Protein AF-A0A9C9YWH6-F1 (afdb_monomer_lite)

Structure (mmCIF, N/CA/C/O backbone):
data_AF-A0A9C9YWH6-F1
#
_entry.id   AF-A0A9C9YWH6-F1
#
loop_
_atom_site.group_PDB
_atom_site.id
_atom_site.type_symbol
_atom_site.label_atom_id
_atom_site.label_alt_id
_atom_site.label_comp_id
_atom_site.label_asym_id
_atom_site.label_entity_id
_atom_site.label_seq_id
_atom_site.pdbx_PDB_ins_code
_atom_site.Cartn_x
_atom_site.Cartn_y
_atom_site.Cartn_z
_atom_site.occupancy
_atom_site.B_iso_or_equiv
_atom_site.auth_seq_id
_atom_site.auth_comp_id
_atom_site.auth_asym_id
_atom_site.auth_atom_id
_atom_site.pdbx_PDB_model_num
ATOM 1 N N . MET A 1 1 ? 17.504 -0.910 -55.155 1.00 46.16 1 MET A N 1
ATOM 2 C CA . MET A 1 1 ? 16.884 -2.245 -55.020 1.00 46.16 1 MET A CA 1
ATOM 3 C C . MET A 1 1 ? 18.007 -3.232 -54.714 1.00 46.16 1 MET A C 1
ATOM 5 O O . MET A 1 1 ? 18.484 -3.926 -55.596 1.00 46.16 1 MET A O 1
ATOM 9 N N . THR A 1 2 ? 18.544 -3.186 -53.496 1.00 44.31 2 THR A N 1
ATOM 10 C CA . THR A 1 2 ? 19.598 -4.103 -53.036 1.00 44.31 2 THR A CA 1
ATOM 11 C C . THR A 1 2 ? 18.914 -5.178 -52.206 1.00 44.31 2 THR A C 1
ATOM 13 O O . THR A 1 2 ? 18.273 -4.860 -51.207 1.00 44.31 2 THR A O 1
ATOM 16 N N . ALA A 1 3 ? 18.955 -6.420 -52.686 1.00 52.59 3 ALA A N 1
ATOM 17 C CA . ALA A 1 3 ? 18.378 -7.564 -51.995 1.00 52.59 3 ALA A CA 1
ATOM 18 C C . ALA A 1 3 ? 19.058 -7.730 -50.630 1.00 52.59 3 ALA A C 1
ATOM 20 O O . ALA A 1 3 ? 20.285 -7.725 -50.550 1.00 52.59 3 ALA A O 1
ATOM 21 N N . ASN A 1 4 ? 18.260 -7.854 -49.570 1.00 56.12 4 ASN A N 1
ATOM 22 C CA . ASN A 1 4 ? 18.772 -8.266 -48.271 1.00 56.12 4 ASN A CA 1
ATOM 23 C C . ASN A 1 4 ? 19.199 -9.742 -48.395 1.00 56.12 4 ASN A C 1
ATOM 25 O O . ASN A 1 4 ? 18.367 -10.546 -48.832 1.00 56.12 4 ASN A O 1
ATOM 29 N N . PRO A 1 5 ? 20.461 -10.113 -48.115 1.00 65.31 5 PRO A N 1
ATOM 30 C CA . PRO A 1 5 ? 20.876 -11.509 -48.176 1.00 65.31 5 PRO A CA 1
ATOM 31 C C . PRO A 1 5 ? 20.094 -12.345 -47.153 1.00 65.31 5 PRO A C 1
ATOM 33 O O . PRO A 1 5 ? 19.728 -11.859 -46.084 1.00 65.31 5 PRO A O 1
ATOM 36 N N . ALA A 1 6 ? 19.808 -13.599 -47.505 1.00 63.66 6 ALA A N 1
ATOM 37 C CA . ALA A 1 6 ? 19.208 -14.549 -46.576 1.00 63.66 6 ALA A CA 1
ATOM 38 C C . ALA A 1 6 ? 20.168 -14.787 -45.390 1.00 63.66 6 ALA A C 1
ATOM 40 O O . ALA A 1 6 ? 21.375 -14.889 -45.629 1.00 63.66 6 ALA A O 1
ATOM 41 N N . PRO A 1 7 ? 19.662 -14.866 -44.145 1.00 63.47 7 PRO A N 1
ATOM 42 C CA . PRO A 1 7 ? 20.499 -15.084 -42.967 1.00 63.47 7 PRO A CA 1
ATOM 43 C C . PRO A 1 7 ? 21.219 -16.436 -43.045 1.00 63.47 7 PRO A C 1
ATOM 45 O O . PRO A 1 7 ? 20.698 -17.399 -43.624 1.00 63.47 7 PRO A O 1
ATOM 48 N N . PHE A 1 8 ? 22.430 -16.502 -42.489 1.00 67.44 8 PHE A N 1
ATOM 49 C CA . PHE A 1 8 ? 23.234 -17.723 -42.503 1.00 67.44 8 PHE A CA 1
ATOM 50 C C . PHE A 1 8 ? 22.689 -18.730 -41.472 1.00 67.44 8 PHE A C 1
ATOM 52 O O . PHE A 1 8 ? 22.262 -18.328 -40.392 1.00 67.44 8 PHE A O 1
ATOM 59 N N . PRO A 1 9 ? 22.713 -20.044 -41.768 1.00 66.94 9 PRO A N 1
ATOM 60 C CA . PRO A 1 9 ? 22.070 -21.069 -40.936 1.00 66.94 9 PRO A CA 1
ATOM 61 C C . PRO A 1 9 ? 22.698 -21.272 -39.544 1.00 66.94 9 PRO A C 1
ATOM 63 O O . PRO A 1 9 ? 22.108 -21.977 -38.731 1.00 66.94 9 P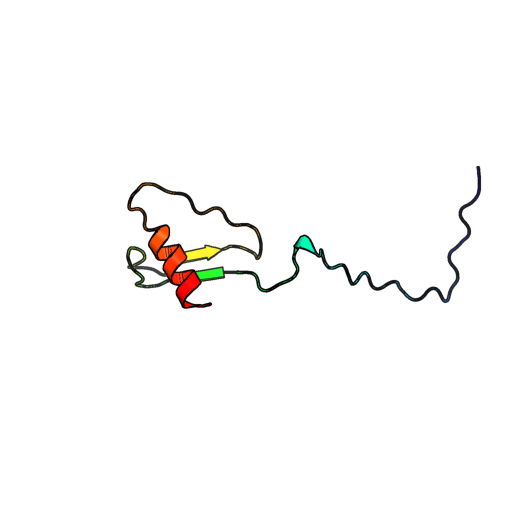RO A O 1
ATOM 66 N N . ASP A 1 10 ? 23.839 -20.636 -39.259 1.00 62.59 10 ASP A N 1
ATOM 67 C CA . ASP A 1 10 ? 24.585 -20.750 -37.998 1.00 62.59 10 ASP A CA 1
ATOM 68 C C . ASP A 1 10 ? 24.729 -19.407 -37.255 1.00 62.59 10 ASP A C 1
ATOM 70 O O . ASP A 1 10 ? 25.602 -19.267 -36.395 1.00 62.59 10 ASP A O 1
ATOM 74 N N . GLU A 1 11 ? 23.908 -18.395 -37.567 1.00 60.66 11 GLU A N 1
ATOM 75 C CA . GLU A 1 11 ? 23.840 -17.207 -36.710 1.00 60.66 11 GLU A CA 1
ATOM 76 C C . GLU A 1 11 ? 23.359 -17.648 -35.319 1.00 60.66 11 GLU A C 1
ATOM 78 O O . GLU A 1 11 ? 22.248 -18.179 -35.197 1.00 60.66 11 GLU A O 1
ATOM 83 N N . PRO A 1 12 ? 24.180 -17.491 -34.259 1.00 54.91 12 PRO A N 1
ATOM 84 C CA . PRO A 1 12 ? 23.725 -17.804 -32.919 1.00 54.91 12 PRO A CA 1
ATOM 85 C C . PRO A 1 12 ? 22.493 -16.945 -32.683 1.00 54.91 12 PRO A C 1
ATOM 87 O O . PRO A 1 12 ? 22.551 -15.733 -32.888 1.00 54.91 12 PRO A O 1
ATOM 90 N N . ALA A 1 13 ? 21.383 -17.578 -32.294 1.00 60.22 13 ALA A N 1
ATOM 91 C CA . ALA A 1 13 ? 20.197 -16.868 -31.852 1.00 60.22 13 ALA A CA 1
ATOM 92 C C . ALA A 1 13 ? 20.674 -15.809 -30.862 1.00 60.22 13 ALA A C 1
ATOM 94 O O . ALA A 1 13 ? 21.149 -16.149 -29.774 1.00 60.22 13 ALA A O 1
ATOM 95 N N . GLN A 1 14 ? 20.650 -14.546 -31.287 1.00 54.09 14 GLN A N 1
ATOM 96 C CA . GLN A 1 14 ? 20.961 -13.428 -30.427 1.00 54.09 14 GLN A CA 1
ATOM 97 C C . GLN A 1 14 ? 19.843 -13.439 -29.398 1.00 54.09 14 GLN A C 1
ATOM 99 O O . GLN A 1 14 ? 18.743 -12.953 -29.641 1.00 54.09 14 GLN A O 1
ATOM 104 N N . LEU A 1 15 ? 20.097 -14.142 -28.297 1.00 52.53 15 LEU A N 1
ATOM 105 C CA . LEU A 1 15 ? 19.277 -14.098 -27.112 1.00 52.53 15 LEU A CA 1
ATOM 106 C C . LEU A 1 15 ? 19.295 -12.634 -26.715 1.00 52.53 15 LEU A C 1
ATOM 108 O O . LEU A 1 15 ? 20.320 -12.109 -26.275 1.00 52.53 15 LEU A O 1
ATOM 112 N N . ASP A 1 16 ? 18.183 -11.968 -26.990 1.00 56.62 16 ASP A N 1
ATOM 113 C CA . ASP A 1 16 ? 17.935 -10.619 -26.541 1.00 56.62 16 ASP A CA 1
ATOM 114 C C . ASP A 1 16 ? 17.824 -10.681 -25.016 1.00 56.62 16 ASP A C 1
ATOM 116 O O . ASP A 1 16 ? 16.761 -10.879 -24.434 1.00 56.62 16 ASP A O 1
ATOM 120 N N . PHE A 1 17 ? 18.982 -10.637 -24.356 1.00 51.78 17 PHE A N 1
ATOM 121 C CA . PHE A 1 17 ? 19.092 -10.518 -22.907 1.00 51.78 17 PHE A CA 1
ATOM 122 C C . PHE A 1 17 ? 18.734 -9.102 -22.437 1.00 51.78 17 PHE A C 1
ATOM 124 O O . PHE A 1 17 ? 18.800 -8.821 -21.242 1.00 51.78 17 PHE A O 1
ATOM 131 N N . GLY A 1 18 ? 18.307 -8.224 -23.347 1.00 49.50 18 GLY A N 1
ATOM 132 C CA . GLY A 1 18 ? 17.578 -7.013 -23.027 1.00 49.50 18 GLY A CA 1
ATOM 133 C C . GLY A 1 18 ? 16.110 -7.335 -22.779 1.00 49.50 18 GLY A C 1
ATOM 134 O O . GLY A 1 18 ? 15.240 -6.837 -23.485 1.00 49.50 18 GLY A O 1
ATOM 135 N N . ALA A 1 19 ? 15.811 -8.138 -21.754 1.00 53.72 19 ALA A N 1
ATOM 136 C CA . ALA A 1 19 ? 14.518 -8.008 -21.095 1.00 53.72 19 ALA A CA 1
ATOM 137 C C . ALA A 1 19 ? 14.508 -6.610 -20.476 1.00 53.72 19 ALA A C 1
ATOM 139 O O . ALA A 1 19 ? 14.957 -6.463 -19.348 1.00 53.72 19 ALA A O 1
ATOM 140 N N . ASP A 1 20 ? 14.134 -5.616 -21.286 1.00 58.91 20 ASP A N 1
ATOM 141 C CA . ASP A 1 20 ? 13.911 -4.213 -20.959 1.00 58.91 20 ASP A CA 1
ATOM 142 C C . ASP A 1 20 ? 14.809 -3.745 -19.799 1.00 58.91 20 ASP A C 1
ATOM 144 O O . ASP A 1 20 ? 14.454 -3.910 -18.633 1.00 58.91 20 ASP A O 1
ATOM 148 N N . GLU A 1 21 ? 15.990 -3.165 -20.056 1.00 57.03 21 GLU A N 1
ATOM 149 C CA . GLU A 1 21 ? 16.807 -2.594 -18.963 1.00 57.03 21 GLU A CA 1
ATOM 150 C C . GLU A 1 21 ? 15.982 -1.623 -18.087 1.00 57.03 21 GLU A C 1
ATOM 152 O O . GLU A 1 21 ? 16.269 -1.451 -16.901 1.00 57.03 21 GLU A O 1
ATOM 157 N N . ALA A 1 22 ? 14.892 -1.060 -18.630 1.00 60.78 22 ALA A N 1
ATOM 158 C CA . ALA A 1 22 ? 13.905 -0.278 -17.893 1.00 60.78 22 ALA A CA 1
ATOM 159 C C . ALA A 1 22 ? 13.195 -1.057 -16.764 1.00 60.78 22 ALA A C 1
ATOM 161 O O . ALA A 1 22 ? 12.766 -0.446 -15.780 1.00 60.78 22 ALA A O 1
ATOM 162 N N . HIS A 1 23 ? 13.081 -2.384 -16.876 1.00 62.22 23 HIS A N 1
ATOM 163 C CA . HIS A 1 23 ? 12.410 -3.294 -15.945 1.00 62.22 23 HIS A CA 1
ATOM 164 C C . HIS A 1 23 ? 13.372 -4.144 -15.092 1.00 62.22 23 HIS A C 1
ATOM 166 O O . HIS A 1 23 ? 12.912 -4.884 -14.218 1.00 62.22 23 HIS A O 1
ATOM 172 N N . ALA A 1 24 ? 14.691 -3.982 -15.230 1.00 69.38 24 ALA A N 1
ATOM 173 C CA . ALA A 1 24 ? 15.664 -4.652 -14.366 1.00 69.38 24 ALA A CA 1
ATOM 174 C C . ALA A 1 24 ? 15.451 -4.306 -12.868 1.00 69.38 24 ALA A C 1
ATOM 176 O O . ALA A 1 24 ? 15.058 -3.184 -12.529 1.00 69.38 24 ALA A O 1
ATOM 177 N N . GLY A 1 25 ? 15.695 -5.271 -11.967 1.00 80.12 25 GLY A N 1
ATOM 178 C CA . GLY A 1 25 ? 15.629 -5.107 -10.501 1.00 80.12 25 GLY A CA 1
ATOM 179 C C . GLY A 1 25 ? 14.451 -5.805 -9.796 1.00 80.12 25 GLY A C 1
ATOM 180 O O . GLY A 1 25 ? 13.657 -6.509 -10.415 1.00 80.12 25 GLY A O 1
ATOM 181 N N . PHE A 1 26 ? 14.348 -5.626 -8.471 1.00 83.38 26 PHE A N 1
ATOM 182 C CA . PHE A 1 26 ? 13.215 -6.113 -7.672 1.00 83.38 26 PHE A CA 1
ATOM 183 C C . PHE A 1 26 ? 12.044 -5.136 -7.774 1.00 83.38 26 PHE A C 1
ATOM 185 O O . PHE A 1 26 ? 12.204 -3.945 -7.507 1.00 83.38 26 PHE A O 1
ATOM 192 N N . ARG A 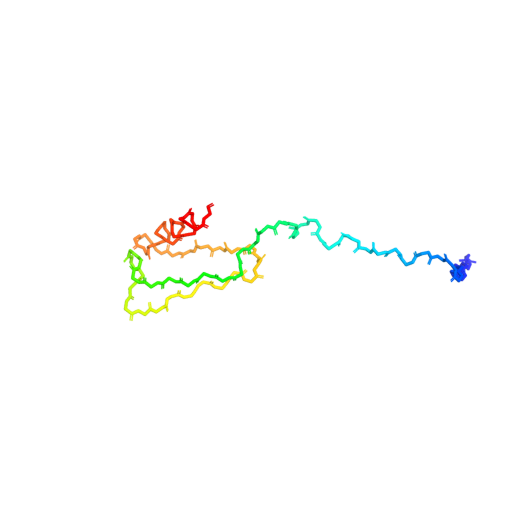1 27 ? 10.862 -5.639 -8.142 1.00 86.88 27 ARG A N 1
ATOM 193 C CA . ARG A 1 27 ? 9.657 -4.821 -8.327 1.00 86.88 27 ARG A CA 1
ATOM 194 C C . ARG A 1 27 ? 8.506 -5.349 -7.500 1.00 86.88 27 ARG A C 1
ATOM 196 O O . ARG A 1 27 ? 8.301 -6.558 -7.395 1.00 86.88 27 ARG A O 1
ATOM 203 N N . LEU A 1 28 ? 7.741 -4.426 -6.930 1.00 90.12 28 LEU A N 1
ATOM 204 C CA . LEU A 1 28 ? 6.549 -4.760 -6.173 1.00 90.12 28 LEU A CA 1
ATOM 205 C C . LEU A 1 28 ? 5.468 -5.253 -7.140 1.00 90.12 28 LEU A C 1
ATOM 207 O O . LEU A 1 28 ? 5.011 -4.505 -7.996 1.00 90.12 28 LEU A O 1
ATOM 211 N N . GLN A 1 29 ? 5.062 -6.511 -6.999 1.00 92.38 29 GLN A N 1
ATOM 212 C CA . GLN A 1 29 ? 3.923 -7.060 -7.739 1.00 92.38 29 GLN A CA 1
ATOM 213 C C . GLN A 1 29 ? 2.616 -6.692 -7.040 1.00 92.38 29 GLN A C 1
ATOM 215 O O . GLN A 1 29 ? 1.737 -6.056 -7.610 1.00 92.38 29 GLN A O 1
ATOM 220 N N . ARG A 1 30 ? 2.517 -7.043 -5.758 1.00 93.38 30 ARG A N 1
ATOM 221 C CA . ARG A 1 30 ? 1.314 -6.855 -4.956 1.00 93.38 30 ARG A CA 1
ATOM 222 C C . ARG A 1 30 ? 1.697 -6.625 -3.503 1.00 93.38 30 ARG A C 1
ATOM 224 O O . ARG A 1 30 ? 2.570 -7.313 -2.979 1.00 93.38 30 ARG A O 1
ATOM 231 N N . LEU A 1 31 ? 1.015 -5.689 -2.857 1.00 93.44 31 LEU A N 1
ATOM 232 C CA . LEU A 1 31 ? 1.090 -5.460 -1.419 1.00 93.44 31 LEU A CA 1
ATOM 233 C C . LEU A 1 31 ? -0.283 -5.725 -0.806 1.00 93.44 31 LEU A C 1
ATOM 235 O O . LEU A 1 31 ? -1.286 -5.153 -1.233 1.00 93.44 31 LEU A O 1
ATOM 239 N N . GLU A 1 32 ? -0.322 -6.566 0.220 1.00 95.69 32 GLU A N 1
ATOM 240 C CA . GLU A 1 32 ? -1.515 -6.811 1.024 1.00 95.69 32 GLU A CA 1
ATOM 241 C C . GLU A 1 32 ? -1.253 -6.384 2.464 1.00 95.69 32 GLU A C 1
ATOM 243 O O . GLU A 1 32 ? -0.307 -6.851 3.093 1.00 95.69 32 GLU A O 1
ATOM 248 N N . VAL A 1 33 ? -2.097 -5.497 2.988 1.00 94.56 33 VAL A N 1
ATOM 249 C CA . VAL A 1 33 ? -1.993 -5.006 4.365 1.00 94.56 33 VAL A CA 1
ATOM 250 C C . VAL A 1 33 ? -3.280 -5.279 5.131 1.00 94.56 33 VAL A C 1
ATOM 252 O O . VAL A 1 33 ? -4.392 -5.103 4.623 1.00 94.56 33 VAL A O 1
ATOM 255 N N . LEU A 1 34 ? -3.126 -5.706 6.380 1.00 95.06 34 LEU A N 1
ATOM 256 C CA . LEU A 1 34 ? -4.218 -5.944 7.313 1.00 95.06 34 LEU A CA 1
ATOM 257 C C . LEU A 1 34 ? -3.832 -5.376 8.677 1.00 95.06 34 LEU A C 1
ATOM 259 O O . LEU A 1 34 ? -2.788 -5.720 9.218 1.00 95.06 34 LEU A O 1
ATOM 263 N N . ASN A 1 35 ? -4.711 -4.547 9.241 1.00 94.38 35 ASN A N 1
ATOM 264 C CA . ASN A 1 35 ? -4.532 -3.912 10.550 1.00 94.38 35 ASN A CA 1
ATOM 265 C C . ASN A 1 35 ? -3.247 -3.067 10.649 1.00 94.38 35 ASN A C 1
ATOM 267 O O . ASN A 1 35 ? -2.583 -3.063 11.683 1.00 94.38 35 ASN A O 1
ATOM 271 N N . TRP A 1 36 ? -2.925 -2.325 9.583 1.00 93.81 36 TRP A N 1
ATOM 272 C CA . TRP A 1 36 ? -1.761 -1.437 9.515 1.00 93.81 36 TRP A CA 1
ATOM 273 C C . TRP A 1 36 ? -2.194 0.033 9.440 1.00 93.81 36 TRP A C 1
ATOM 275 O O . TRP A 1 36 ? -2.716 0.491 8.421 1.00 93.81 36 TRP A O 1
ATOM 285 N N . GLY A 1 37 ? -2.010 0.782 10.531 1.00 92.00 37 GLY A N 1
ATOM 286 C CA . GLY A 1 37 ? -2.438 2.183 10.646 1.00 92.00 37 GLY A CA 1
ATOM 287 C C . GLY A 1 37 ? -3.912 2.396 10.275 1.00 92.00 37 GLY A C 1
ATOM 288 O O . GLY A 1 37 ? -4.794 1.827 10.916 1.00 92.00 37 GLY A O 1
ATOM 289 N N .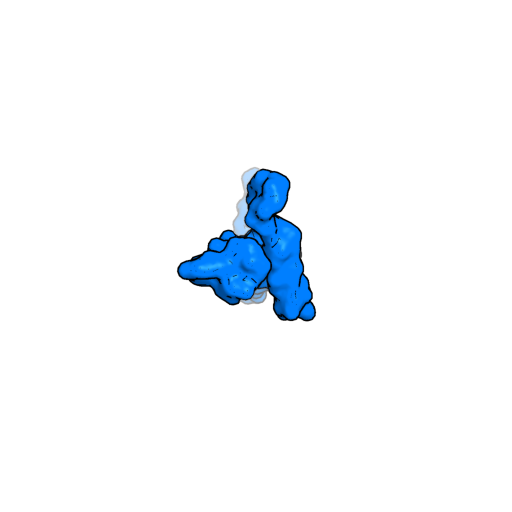 THR A 1 38 ? -4.205 3.210 9.251 1.00 91.81 38 THR A N 1
ATOM 290 C CA . THR A 1 38 ? -5.589 3.466 8.790 1.00 91.81 38 THR A CA 1
ATOM 291 C C . THR A 1 38 ? -6.198 2.311 7.979 1.00 91.81 38 THR A C 1
ATOM 293 O O . THR A 1 38 ? -7.409 2.297 7.740 1.00 91.81 38 THR A O 1
ATOM 296 N N . PHE A 1 39 ? -5.400 1.315 7.579 1.00 91.81 39 PHE A N 1
ATOM 297 C CA . PHE A 1 39 ? -5.840 0.152 6.806 1.00 91.81 39 PHE A CA 1
ATOM 298 C C . PHE A 1 39 ? -6.216 -1.010 7.734 1.00 91.81 39 PHE A C 1
ATOM 300 O O . PHE A 1 39 ? -5.427 -1.911 8.015 1.00 91.81 39 PHE A O 1
ATOM 307 N N . HIS A 1 40 ? -7.456 -0.996 8.220 1.00 92.19 40 HIS A N 1
ATOM 308 C CA . HIS A 1 40 ? -8.010 -2.019 9.120 1.00 92.19 40 HIS A CA 1
ATOM 309 C C . HIS A 1 40 ? -9.333 -2.608 8.588 1.00 92.19 40 HIS A C 1
ATOM 311 O O . HIS A 1 40 ? -9.870 -2.121 7.586 1.00 92.19 40 HIS A O 1
ATOM 317 N N . LYS A 1 41 ? -9.912 -3.584 9.309 1.00 93.44 41 LYS A N 1
ATOM 318 C CA . LYS A 1 41 ? -11.247 -4.212 9.092 1.00 93.44 41 LYS A CA 1
ATOM 319 C C . LYS A 1 41 ? -11.389 -5.120 7.867 1.00 93.44 41 LYS A C 1
ATOM 321 O O . LYS A 1 41 ? -12.349 -5.879 7.793 1.00 93.44 41 LYS A O 1
ATOM 326 N N . LYS A 1 42 ? -10.462 -5.050 6.921 1.00 95.19 42 LYS A N 1
ATOM 327 C CA . LYS A 1 42 ? -10.353 -5.954 5.775 1.00 95.19 42 LYS A CA 1
ATOM 328 C C . LYS A 1 42 ? -8.903 -6.005 5.314 1.00 95.19 42 LYS A C 1
ATOM 330 O O . LYS A 1 42 ? -8.117 -5.131 5.680 1.00 95.19 42 LYS A O 1
ATOM 335 N N . VAL A 1 43 ? -8.580 -7.000 4.496 1.00 95.25 43 VAL A N 1
ATOM 336 C CA . VAL A 1 43 ? -7.330 -7.000 3.735 1.00 95.25 43 VAL A CA 1
ATOM 337 C C . VAL A 1 43 ? -7.444 -5.924 2.660 1.00 95.25 43 VAL A C 1
ATOM 339 O O . VAL A 1 43 ? -8.406 -5.903 1.886 1.00 95.25 43 VAL A O 1
ATOM 342 N N . TRP A 1 44 ? -6.492 -5.002 2.650 1.00 94.31 44 TRP A N 1
ATOM 343 C CA . TRP A 1 44 ? -6.354 -3.992 1.611 1.00 94.31 44 TRP A CA 1
ATOM 344 C C . TRP A 1 44 ? -5.259 -4.435 0.650 1.00 94.31 44 TRP A C 1
ATOM 346 O O . TRP A 1 44 ? -4.172 -4.800 1.085 1.00 94.31 44 TRP A O 1
ATOM 356 N N . THR A 1 45 ? -5.553 -4.409 -0.647 1.00 94.31 45 THR A N 1
ATOM 357 C CA . THR A 1 45 ? -4.620 -4.808 -1.702 1.00 94.31 45 THR A CA 1
ATOM 358 C C . THR A 1 45 ? -4.236 -3.596 -2.543 1.00 94.31 45 THR A C 1
ATOM 360 O O . THR A 1 45 ? -5.115 -2.888 -3.033 1.00 94.31 45 THR A O 1
ATOM 363 N N . LEU A 1 46 ? -2.934 -3.399 -2.733 1.00 92.19 46 LEU A N 1
ATOM 364 C CA . LEU A 1 46 ? -2.355 -2.554 -3.770 1.00 92.19 46 LEU A CA 1
ATOM 365 C C . LEU A 1 46 ? -1.752 -3.476 -4.832 1.00 92.19 46 LEU A C 1
ATOM 367 O O . LEU A 1 46 ? -0.829 -4.237 -4.537 1.00 92.19 46 LEU A O 1
ATOM 371 N N . ASP A 1 47 ? -2.298 -3.420 -6.041 1.00 93.44 47 ASP A N 1
ATOM 372 C CA . ASP A 1 47 ? -1.778 -4.146 -7.196 1.00 93.44 47 ASP A CA 1
ATOM 373 C C . ASP A 1 47 ? -0.903 -3.195 -8.013 1.00 93.44 47 ASP A C 1
ATOM 375 O O . ASP A 1 47 ? -1.399 -2.208 -8.559 1.00 93.44 47 ASP A O 1
ATOM 379 N N . ALA A 1 48 ? 0.404 -3.444 -7.994 1.00 90.44 48 ALA A N 1
ATOM 380 C CA . ALA A 1 48 ? 1.396 -2.623 -8.676 1.00 90.44 48 ALA A CA 1
ATOM 381 C C . ALA A 1 48 ? 1.843 -3.252 -10.002 1.00 90.44 48 ALA A C 1
ATOM 383 O O . ALA A 1 48 ? 2.468 -2.566 -10.805 1.00 90.44 48 ALA A O 1
ATOM 384 N N . ALA A 1 49 ? 1.546 -4.539 -10.228 1.00 89.75 49 ALA A N 1
ATOM 385 C CA . ALA A 1 49 ? 1.894 -5.309 -11.425 1.00 89.75 49 ALA A CA 1
ATOM 386 C C . ALA A 1 49 ? 3.383 -5.262 -11.848 1.00 89.75 49 ALA A C 1
ATOM 388 O O . ALA A 1 49 ? 3.734 -5.666 -12.952 1.00 89.75 49 ALA A O 1
ATOM 389 N N . GLY A 1 50 ? 4.287 -4.805 -10.975 1.00 87.56 50 GLY A N 1
ATOM 390 C CA . GLY A 1 50 ? 5.687 -4.556 -11.323 1.00 87.56 50 GLY A CA 1
ATOM 391 C C . GLY A 1 50 ? 5.938 -3.254 -12.093 1.00 87.56 50 GLY A C 1
ATOM 392 O O . GLY A 1 50 ? 7.071 -3.025 -12.510 1.00 87.56 50 GLY A O 1
ATOM 393 N N . ASP A 1 51 ? 4.934 -2.392 -12.235 1.00 87.56 51 ASP A N 1
ATOM 394 C CA . ASP A 1 51 ? 5.012 -1.115 -12.940 1.00 87.56 51 ASP A CA 1
ATOM 395 C C . ASP A 1 51 ? 5.076 0.083 -11.977 1.00 87.56 51 ASP A C 1
ATOM 397 O O . ASP A 1 51 ? 4.933 -0.018 -10.752 1.00 87.56 51 ASP A O 1
ATOM 401 N N . ASN A 1 52 ? 5.278 1.272 -12.547 1.00 87.94 52 ASN A N 1
ATOM 402 C CA . ASN A 1 52 ? 5.226 2.520 -11.795 1.00 87.94 52 ASN A CA 1
ATOM 403 C C . ASN A 1 52 ? 3.809 2.765 -11.264 1.00 87.94 52 ASN A C 1
ATOM 405 O O . ASN A 1 52 ? 2.864 2.964 -12.024 1.00 87.94 52 ASN A O 1
ATOM 409 N N . THR A 1 53 ? 3.680 2.817 -9.941 1.00 89.81 53 THR A N 1
ATOM 410 C CA . THR A 1 53 ? 2.395 3.001 -9.261 1.00 89.81 53 THR A CA 1
ATOM 411 C C . THR A 1 53 ? 2.303 4.392 -8.638 1.00 89.81 53 THR A C 1
ATOM 413 O O . THR A 1 53 ? 3.170 4.796 -7.863 1.00 89.81 53 THR A O 1
ATOM 416 N N . LEU A 1 54 ? 1.229 5.129 -8.942 1.00 92.25 54 LEU A N 1
ATOM 417 C CA . LEU A 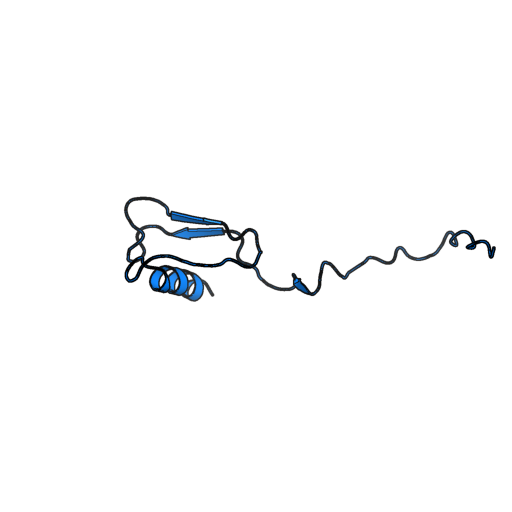1 54 ? 0.952 6.440 -8.350 1.00 92.25 54 LEU A CA 1
ATOM 418 C C . LEU A 1 54 ? -0.002 6.303 -7.156 1.00 92.25 54 LEU A C 1
ATOM 420 O O . LEU A 1 54 ? -1.158 5.916 -7.312 1.00 92.25 54 LEU A O 1
ATOM 424 N N . LEU A 1 55 ? 0.458 6.695 -5.968 1.00 91.38 55 LEU A N 1
ATOM 425 C CA . LEU A 1 55 ? -0.357 6.702 -4.755 1.00 91.38 55 LEU A CA 1
ATOM 426 C C . LEU A 1 55 ? -0.992 8.082 -4.524 1.00 91.38 55 LEU A C 1
ATOM 428 O O . LEU A 1 55 ? -0.305 9.042 -4.176 1.00 91.38 55 LEU A O 1
ATOM 432 N N . THR A 1 56 ? -2.314 8.180 -4.674 1.00 92.94 56 THR A N 1
ATOM 433 C CA . THR A 1 56 ? -3.077 9.430 -4.498 1.00 92.94 56 THR A CA 1
ATOM 434 C C . THR A 1 56 ? -4.163 9.303 -3.427 1.00 92.94 56 THR A C 1
ATOM 436 O O . THR A 1 56 ? -4.427 8.225 -2.896 1.00 92.94 56 THR A O 1
ATOM 439 N N . GLY A 1 57 ? -4.747 10.438 -3.037 1.00 91.69 57 GLY A N 1
ATOM 440 C CA . GLY A 1 57 ? -5.834 10.516 -2.060 1.00 91.69 57 GLY A CA 1
ATOM 441 C C . GLY A 1 57 ? -5.734 11.747 -1.165 1.00 91.69 57 GLY A C 1
ATOM 442 O O . GLY A 1 57 ? -4.694 12.411 -1.119 1.00 91.69 57 GLY A O 1
ATOM 443 N N . ASP A 1 58 ? -6.792 12.015 -0.408 1.00 94.50 58 ASP A N 1
ATOM 444 C CA . ASP A 1 58 ? -6.922 13.209 0.433 1.00 94.50 58 ASP A CA 1
ATOM 445 C C . ASP A 1 58 ? -5.935 13.256 1.610 1.00 94.50 58 ASP A C 1
ATOM 447 O O . ASP A 1 58 ? -5.286 12.269 1.977 1.00 94.50 58 ASP A O 1
ATOM 451 N N . ILE A 1 59 ? -5.792 14.428 2.227 1.00 90.50 59 ILE A N 1
ATOM 452 C CA . ILE A 1 59 ? -4.991 14.587 3.447 1.00 90.50 59 ILE A CA 1
ATOM 453 C C . ILE A 1 59 ? -5.582 13.696 4.550 1.00 90.50 59 ILE A C 1
ATOM 455 O O . ILE A 1 59 ? -6.787 13.678 4.768 1.00 90.50 59 ILE A O 1
ATOM 459 N N . GLY A 1 60 ? -4.725 12.928 5.232 1.00 89.31 60 GLY A N 1
ATOM 460 C CA . GLY A 1 60 ? -5.152 11.984 6.271 1.00 89.31 60 GLY A CA 1
ATOM 461 C C . GLY A 1 60 ? -5.650 10.627 5.759 1.00 89.31 60 GLY A C 1
ATOM 462 O O . GLY A 1 60 ? -5.990 9.775 6.572 1.00 89.31 60 GLY A O 1
ATOM 463 N N . SER A 1 61 ? -5.635 10.367 4.445 1.00 90.06 61 SER A N 1
ATOM 464 C CA . SER A 1 61 ? -6.106 9.089 3.884 1.00 90.06 61 SER A CA 1
ATOM 465 C C . SER A 1 61 ? -5.222 7.867 4.196 1.00 90.06 61 SER A C 1
ATOM 467 O O . SER A 1 61 ? -5.637 6.739 3.950 1.00 90.06 61 SER A O 1
ATOM 469 N N . GLY A 1 62 ? -4.007 8.067 4.726 1.00 92.12 62 GLY A N 1
ATOM 470 C CA . GLY A 1 62 ? -3.081 6.978 5.072 1.00 92.12 62 GLY A CA 1
ATOM 471 C C . GLY A 1 62 ? -2.003 6.663 4.033 1.00 92.12 62 GLY A C 1
ATOM 472 O O . GLY A 1 62 ? -1.304 5.668 4.179 1.00 92.12 62 GLY A O 1
ATOM 473 N N . LYS A 1 63 ? -1.810 7.497 3.000 1.00 94.81 63 LYS A N 1
ATOM 474 C CA . LYS A 1 63 ? -0.764 7.280 1.974 1.00 94.81 63 LYS A CA 1
ATOM 475 C C . LYS A 1 63 ? 0.626 7.041 2.578 1.00 94.81 63 LYS A C 1
ATOM 477 O O . LYS A 1 63 ? 1.275 6.065 2.234 1.00 94.81 63 LYS A O 1
ATOM 482 N N . SER A 1 64 ? 1.056 7.893 3.514 1.00 95.06 64 SER A N 1
ATOM 483 C CA . SER A 1 64 ? 2.348 7.742 4.201 1.00 95.06 64 SER A CA 1
ATOM 484 C C . SER A 1 64 ? 2.427 6.455 5.021 1.00 95.06 64 SER A C 1
ATOM 486 O O . SER A 1 64 ? 3.480 5.841 5.070 1.00 95.06 64 SER A O 1
ATOM 488 N N . THR A 1 65 ? 1.313 6.009 5.609 1.00 94.69 65 THR A N 1
ATOM 489 C CA . THR A 1 65 ? 1.226 4.724 6.319 1.00 94.69 65 THR A CA 1
ATOM 490 C C . THR A 1 65 ? 1.397 3.538 5.366 1.0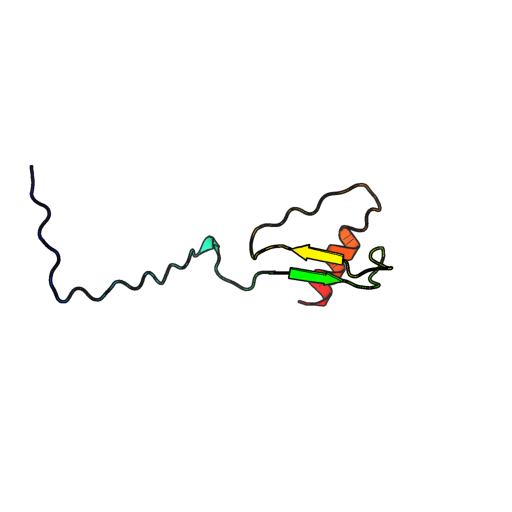0 94.69 65 THR A C 1
ATOM 492 O O . THR A 1 65 ? 1.999 2.536 5.734 1.00 94.69 65 THR A O 1
ATOM 495 N N . LEU A 1 66 ? 0.892 3.640 4.131 1.00 92.25 66 LEU A N 1
ATOM 496 C CA . LEU A 1 66 ? 1.094 2.606 3.115 1.00 92.25 66 LEU A CA 1
ATOM 497 C C . LEU A 1 66 ? 2.550 2.567 2.632 1.00 92.25 66 LEU A C 1
ATOM 499 O O . LEU A 1 66 ? 3.105 1.488 2.464 1.00 92.25 66 LEU A O 1
ATOM 503 N N . VAL A 1 67 ? 3.175 3.734 2.446 1.00 92.25 67 VAL A N 1
ATOM 504 C CA . VAL A 1 67 ? 4.607 3.829 2.113 1.00 92.25 67 VAL A CA 1
ATOM 505 C C . VAL A 1 67 ? 5.463 3.228 3.231 1.00 92.25 67 VAL A C 1
ATOM 507 O O . VAL A 1 67 ? 6.353 2.438 2.942 1.00 92.25 67 VAL A O 1
ATOM 510 N N . ASP A 1 68 ? 5.140 3.530 4.489 1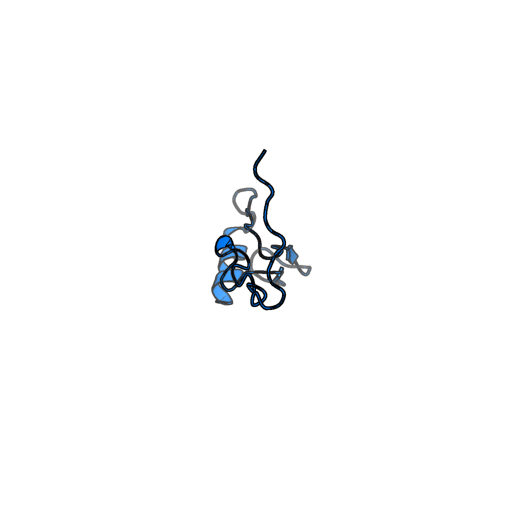.00 93.94 68 ASP A N 1
ATOM 511 C CA . ASP A 1 68 ? 5.791 2.961 5.674 1.00 93.94 68 ASP A CA 1
ATOM 512 C C . ASP A 1 68 ? 5.690 1.423 5.723 1.00 93.94 68 ASP A C 1
ATOM 514 O O . ASP A 1 68 ? 6.675 0.737 6.007 1.00 93.94 68 ASP A O 1
ATOM 518 N N . ALA A 1 69 ? 4.535 0.860 5.345 1.00 92.25 69 ALA A N 1
ATOM 519 C CA . ALA A 1 69 ? 4.365 -0.589 5.221 1.00 92.25 69 ALA A CA 1
ATOM 520 C C . ALA A 1 69 ? 5.314 -1.197 4.176 1.00 92.25 69 ALA A C 1
ATOM 522 O O . ALA A 1 69 ? 5.921 -2.234 4.431 1.00 92.25 69 ALA A O 1
ATOM 523 N N . VAL A 1 70 ? 5.464 -0.551 3.012 1.00 90.81 70 VAL A N 1
ATOM 524 C CA . VAL A 1 70 ? 6.388 -1.009 1.957 1.00 90.81 70 VAL A CA 1
ATOM 525 C C . VAL A 1 70 ? 7.829 -0.957 2.447 1.00 90.81 70 VAL A C 1
ATOM 527 O O . VAL A 1 70 ? 8.552 -1.936 2.300 1.00 90.81 70 VAL A O 1
ATOM 530 N N . THR A 1 71 ? 8.245 0.152 3.060 1.00 91.44 71 THR A N 1
ATOM 531 C CA . THR A 1 71 ? 9.617 0.303 3.562 1.00 91.44 71 THR A CA 1
ATOM 532 C C . THR A 1 71 ? 9.924 -0.604 4.748 1.00 91.44 71 THR A C 1
ATOM 534 O O . THR A 1 71 ? 11.084 -0.899 4.978 1.00 91.44 71 THR A O 1
ATOM 537 N N . THR A 1 72 ? 8.916 -1.075 5.487 1.00 91.25 72 THR A N 1
ATOM 538 C CA . THR A 1 72 ? 9.104 -2.068 6.560 1.00 91.25 72 THR A CA 1
ATOM 539 C C . THR A 1 72 ? 9.469 -3.457 6.011 1.00 91.25 72 THR A C 1
ATOM 541 O O . THR A 1 72 ? 10.042 -4.272 6.730 1.00 91.25 72 THR A O 1
ATOM 544 N N . LEU A 1 73 ? 9.129 -3.748 4.750 1.00 84.88 73 LEU A N 1
ATOM 545 C CA . LEU A 1 73 ? 9.395 -5.035 4.096 1.00 84.88 73 LEU A CA 1
ATOM 546 C C . LEU A 1 73 ? 10.722 -5.074 3.317 1.00 84.88 73 LEU A C 1
ATOM 548 O O . LEU A 1 73 ? 11.095 -6.149 2.845 1.00 84.88 73 LEU A O 1
ATOM 552 N N . LEU A 1 74 ? 11.389 -3.928 3.149 1.00 78.38 74 LEU A N 1
ATOM 553 C CA . LEU A 1 74 ? 12.648 -3.767 2.410 1.00 78.38 74 LEU A CA 1
ATOM 554 C C . LEU A 1 74 ? 13.829 -3.614 3.373 1.00 78.38 74 LEU A C 1
ATOM 556 O O . LEU A 1 74 ? 14.890 -4.202 3.070 1.00 78.38 74 LEU A O 1
#

Sequence (74 aa):
MTANPAPFPDEPAQLDFGADEAHAGFRLQRLEVLNWGTFHKKVWTLDAAGDNTLLTGDIGSGKSTLVDAVTTLL

pLDDT: mean 80.54, std 16.36, range [44.31, 95.69]

Radius of gyration: 22.35 Å; chains: 1; bounding box: 36×36×66 Å

Foldseek 3Di:
DDDDDDDDPPDPPPPPPPPPPVLPDDFDQKDWDEPQVVHYPDIDMDGCNSHDDDDDDDPPPCSVSVVVVVVVVD

Secondary structure (DSSP, 8-state):
--PPPPPPTT--------S-GGG-S----EEEESSBTTB-SS-EEEE-TTS-------TTSSHHHHHHHHHHT-